Protein AF-A0A165RLT8-F1 (afdb_monomer_lite)

Radius of gyration: 32.16 Å; chains: 1; bounding box: 48×65×99 Å

pLDDT: mean 81.16, std 23.6, range [31.19, 98.56]

Foldseek 3Di:
DDDDDDDDDDDDDDDDDDDDDDDDDDDDPPPPPPPPPPPPPPPPFQAAALPFPVSRVVSLVVQLVVDDPVLNLLLLLLLLLLLLVQFDADPVRHTPVVSSRNSSSVCRHGDGSVSSQVSSLVSQVVVLVVQLVVLVVQVVVQDDCPPPVCVVSNVVSVVSNVVSVQRDNHSVSDDDDPVSDD

Sequence (182 aa):
MKKLSLTIFAVALLTVSCKDKQVETPVVVEDTKVEAPAEQTETKELRLSAENMDAYAESEDKMMVSLGDDDQWRLQKAIQIIGNNNIIYDAEDGIDNYKTDAAFLKQVGGKTFKEVCEVAVGYLKADQQRELDRIKDLLGTIKDPKAASEVDKYNEAQNDLKEANKMPITLDAYVYNEECFL

Structure (mmCIF, N/CA/C/O backbone):
data_AF-A0A165RLT8-F1
#
_entry.id   AF-A0A165RLT8-F1
#
loop_
_atom_site.group_PDB
_atom_site.id
_atom_site.type_symbol
_atom_site.label_atom_id
_atom_site.label_alt_id
_atom_site.label_comp_id
_atom_site.label_asym_id
_atom_site.label_entity_id
_atom_site.label_seq_id
_atom_site.pdbx_PDB_ins_code
_atom_site.Cartn_x
_atom_site.Cartn_y
_atom_site.Cartn_z
_atom_site.occupancy
_atom_site.B_iso_or_equiv
_atom_site.auth_seq_id
_atom_site.auth_comp_id
_atom_site.auth_asym_id
_atom_site.auth_atom_id
_atom_site.pdbx_PDB_model_num
ATOM 1 N N . MET A 1 1 ? 28.569 21.758 58.908 1.00 40.69 1 MET A N 1
ATOM 2 C CA . MET A 1 1 ? 27.314 21.010 58.667 1.00 40.69 1 MET A CA 1
ATOM 3 C C . MET A 1 1 ? 27.592 19.533 58.921 1.00 40.69 1 MET A C 1
ATOM 5 O O . MET A 1 1 ? 28.598 19.032 58.437 1.00 40.69 1 MET A O 1
ATOM 9 N N . LYS A 1 2 ? 26.824 18.890 59.809 1.00 32.94 2 LYS A N 1
ATOM 10 C CA . LYS A 1 2 ? 27.078 17.531 60.326 1.00 32.94 2 LYS A CA 1
ATOM 11 C C . LYS A 1 2 ? 26.322 16.482 59.486 1.00 32.94 2 LYS A C 1
ATOM 13 O O . LYS A 1 2 ? 25.128 16.665 59.316 1.00 32.94 2 LYS A O 1
ATOM 18 N N . LYS A 1 3 ? 27.065 15.450 59.035 1.00 41.50 3 LYS A N 1
ATOM 19 C CA . LYS A 1 3 ? 26.790 13.992 58.843 1.00 41.50 3 LYS A CA 1
ATOM 20 C C . LYS A 1 3 ? 25.351 13.565 58.451 1.00 41.50 3 LYS A C 1
ATOM 22 O O . LYS A 1 3 ? 24.403 14.019 59.061 1.00 41.50 3 LYS A O 1
ATOM 27 N N . LEU A 1 4 ? 25.118 12.634 57.523 1.00 43.09 4 LEU A N 1
ATOM 28 C CA . LEU A 1 4 ? 25.565 11.232 57.532 1.00 43.09 4 LEU A CA 1
ATOM 29 C C . LEU A 1 4 ? 25.452 10.595 56.127 1.00 43.09 4 LEU A C 1
ATOM 31 O O . LEU A 1 4 ? 24.432 10.741 55.461 1.00 43.09 4 LEU A O 1
ATOM 35 N N . SER A 1 5 ? 26.469 9.815 55.751 1.00 43.66 5 SER A N 1
ATOM 36 C CA . SER A 1 5 ? 26.387 8.706 54.787 1.00 43.66 5 SER A CA 1
ATOM 37 C C . SER A 1 5 ? 25.617 7.520 55.385 1.00 43.66 5 SER A C 1
ATOM 39 O O . SER A 1 5 ? 25.668 7.351 56.601 1.00 43.66 5 SER A O 1
ATOM 41 N N . LEU A 1 6 ? 25.053 6.632 54.554 1.00 43.88 6 LEU A N 1
ATOM 42 C CA . LEU A 1 6 ? 25.475 5.219 54.518 1.00 43.88 6 LEU A CA 1
ATOM 43 C C . LEU A 1 6 ? 24.822 4.442 53.360 1.00 43.88 6 LEU A C 1
ATOM 45 O O . LEU A 1 6 ? 23.608 4.284 53.286 1.00 43.88 6 LEU A O 1
ATOM 49 N N . THR A 1 7 ? 25.684 3.913 52.499 1.00 51.75 7 THR A N 1
ATOM 50 C CA . THR A 1 7 ? 25.462 2.795 51.579 1.00 51.75 7 THR A CA 1
ATOM 51 C C . THR A 1 7 ? 25.247 1.501 52.372 1.00 51.75 7 THR A C 1
ATOM 53 O O . THR A 1 7 ? 25.951 1.282 53.357 1.00 51.75 7 THR A O 1
ATOM 56 N N . ILE A 1 8 ? 24.357 0.611 51.922 1.00 49.41 8 ILE A N 1
ATOM 57 C CA . ILE A 1 8 ? 24.313 -0.784 52.389 1.00 49.41 8 ILE A CA 1
ATOM 58 C C . ILE A 1 8 ? 24.373 -1.708 51.172 1.00 49.41 8 ILE A C 1
ATOM 60 O O . ILE A 1 8 ? 23.513 -1.669 50.297 1.00 49.41 8 ILE A O 1
ATOM 64 N N . PHE A 1 9 ? 25.419 -2.529 51.150 1.00 39.78 9 PHE A N 1
ATOM 65 C CA . PHE A 1 9 ? 25.610 -3.684 50.282 1.00 39.78 9 PHE A CA 1
ATOM 66 C C . PHE A 1 9 ? 25.756 -4.924 51.178 1.00 39.78 9 PHE A C 1
ATOM 68 O O . PHE A 1 9 ? 26.283 -4.818 52.284 1.00 39.78 9 PHE A O 1
ATOM 75 N N . ALA A 1 10 ? 25.385 -6.076 50.612 1.00 44.09 10 ALA A N 1
ATOM 76 C CA . ALA A 1 10 ? 25.790 -7.445 50.966 1.00 44.09 10 ALA A CA 1
ATOM 77 C C . ALA A 1 10 ? 25.019 -8.223 52.062 1.00 44.09 10 ALA A C 1
ATOM 79 O O . ALA A 1 10 ? 25.244 -8.101 53.261 1.00 44.09 10 ALA A O 1
ATOM 80 N N . VAL A 1 11 ? 24.141 -9.103 51.563 1.00 42.38 11 VAL A N 1
ATOM 81 C CA . VAL A 1 11 ? 24.110 -10.575 51.729 1.00 42.38 11 VAL A CA 1
ATOM 82 C C . VAL A 1 11 ? 25.046 -11.192 52.781 1.00 42.38 11 VAL A C 1
ATOM 84 O O . VAL A 1 11 ? 26.263 -11.127 52.636 1.00 42.38 11 VAL A O 1
ATOM 87 N N . ALA A 1 12 ? 24.467 -11.973 53.701 1.00 45.03 12 ALA A N 1
ATOM 88 C CA . ALA A 1 12 ? 25.032 -13.248 54.155 1.00 45.03 12 ALA A CA 1
ATOM 89 C C . ALA A 1 12 ? 23.949 -14.143 54.788 1.00 45.03 12 ALA A C 1
ATOM 91 O O . ALA A 1 12 ? 23.296 -13.770 55.761 1.00 45.03 12 ALA A O 1
ATOM 92 N N . LEU A 1 13 ? 23.796 -15.343 54.220 1.00 45.28 13 LEU A N 1
ATOM 93 C CA . LEU A 1 13 ? 23.268 -16.534 54.886 1.00 45.28 13 LEU A CA 1
ATOM 94 C C . LEU A 1 13 ? 24.136 -16.880 56.108 1.00 45.28 13 LEU A C 1
ATOM 96 O O . LEU A 1 13 ? 25.343 -16.662 56.050 1.00 45.28 13 LEU A O 1
ATOM 100 N N . LEU A 1 14 ? 23.540 -17.478 57.150 1.00 38.97 14 LEU A N 1
ATOM 101 C CA . LEU A 1 14 ? 23.976 -18.746 57.770 1.00 38.97 14 LEU A CA 1
ATOM 102 C C . LEU A 1 14 ? 23.098 -19.112 58.991 1.00 38.97 14 LEU A C 1
ATOM 104 O O . LEU A 1 14 ? 23.099 -18.443 60.018 1.00 38.97 14 LEU A O 1
ATOM 108 N N . THR A 1 15 ? 22.349 -20.205 58.825 1.00 48.47 15 THR A N 1
ATOM 109 C CA . THR A 1 15 ? 22.255 -21.381 59.716 1.00 48.47 15 THR A CA 1
ATOM 110 C C . THR A 1 15 ? 22.346 -21.201 61.240 1.00 48.47 15 THR A C 1
ATOM 112 O O . THR A 1 15 ? 23.416 -20.920 61.780 1.00 48.47 15 THR A O 1
ATOM 115 N N . VAL A 1 16 ? 21.288 -21.624 61.945 1.00 42.53 16 VAL A N 1
ATOM 116 C CA . VAL A 1 16 ? 21.409 -22.181 63.302 1.00 42.53 16 VAL A CA 1
ATOM 117 C C . VAL A 1 16 ? 20.850 -23.604 63.338 1.00 42.53 16 VAL A C 1
ATOM 119 O O . VAL A 1 16 ? 19.715 -23.878 62.965 1.00 42.53 16 VAL A O 1
ATOM 122 N N . SER A 1 17 ? 21.748 -24.476 63.783 1.00 36.59 17 SER A N 1
ATOM 123 C CA . SER A 1 17 ? 21.678 -25.903 64.078 1.00 36.59 17 SER A CA 1
ATOM 124 C C . SER A 1 17 ? 20.552 -26.324 65.035 1.00 36.59 17 SER A C 1
ATOM 126 O O . SER A 1 17 ? 20.369 -25.710 66.086 1.00 36.59 17 SER A O 1
ATOM 128 N N . CYS A 1 18 ? 19.908 -27.463 64.750 1.00 38.34 18 CYS A N 1
ATOM 129 C CA . CYS A 1 18 ? 19.442 -28.381 65.793 1.00 38.34 18 CYS A CA 1
ATOM 130 C C . CYS A 1 18 ? 19.525 -29.853 65.344 1.00 38.34 18 CYS A C 1
ATOM 132 O O . CYS A 1 18 ? 18.763 -30.324 64.509 1.00 38.34 18 CYS A O 1
ATOM 134 N N . LYS A 1 19 ? 20.523 -30.510 65.942 1.00 38.41 19 LYS A N 1
ATOM 135 C CA . LYS A 1 19 ? 20.849 -31.932 66.137 1.00 38.41 19 LYS A CA 1
ATOM 136 C C . LYS A 1 19 ? 19.918 -33.046 65.619 1.00 38.41 19 LYS A C 1
ATOM 138 O O . LYS A 1 19 ? 18.758 -33.160 65.997 1.00 38.41 19 LYS A O 1
ATOM 143 N N . ASP A 1 20 ? 20.602 -33.955 64.925 1.00 36.75 20 ASP A N 1
ATOM 144 C CA . ASP A 1 20 ? 20.418 -35.394 64.703 1.00 36.75 20 ASP A CA 1
ATOM 145 C C . ASP A 1 20 ? 19.376 -36.155 65.542 1.00 36.75 20 ASP A C 1
ATOM 147 O O . ASP A 1 20 ? 19.527 -36.332 66.754 1.00 36.75 20 ASP A O 1
ATOM 151 N N . LYS A 1 21 ? 18.445 -36.802 64.829 1.00 40.28 21 LYS A N 1
ATOM 152 C CA . LYS A 1 21 ? 18.068 -38.206 65.053 1.00 40.28 21 LYS A CA 1
ATOM 153 C C . LYS A 1 21 ? 17.835 -38.897 63.704 1.00 40.28 21 LYS A C 1
ATOM 155 O O . LYS A 1 21 ? 17.185 -38.357 62.818 1.00 40.28 21 LYS A O 1
ATOM 160 N N . GLN A 1 22 ? 18.439 -40.074 63.577 1.00 35.22 22 GLN A N 1
ATOM 161 C CA . GLN A 1 22 ? 18.491 -40.937 62.400 1.00 35.22 22 GLN A CA 1
ATOM 162 C C . GLN A 1 22 ? 17.120 -41.468 61.951 1.00 35.22 22 GLN A C 1
ATOM 164 O O . GLN A 1 22 ? 16.339 -41.924 62.777 1.00 35.22 22 GLN A O 1
ATOM 169 N N . VAL A 1 23 ? 16.955 -41.461 60.621 1.00 36.38 23 VAL A N 1
ATOM 170 C CA . VAL A 1 23 ? 16.438 -42.530 59.741 1.00 36.38 23 VAL A CA 1
ATOM 171 C C . VAL A 1 23 ? 15.086 -43.158 60.094 1.00 36.38 23 VAL A C 1
ATOM 173 O O . VAL A 1 23 ? 14.997 -43.995 60.977 1.00 36.38 23 VAL A O 1
ATOM 176 N N . GLU A 1 24 ? 14.086 -42.855 59.267 1.00 31.19 24 GLU A N 1
ATOM 177 C CA . GLU A 1 24 ? 13.397 -43.826 58.401 1.00 31.19 24 GLU A CA 1
ATOM 178 C C . GLU A 1 24 ? 12.616 -43.034 57.343 1.00 31.19 24 GLU A C 1
ATOM 180 O O . GLU A 1 24 ? 11.744 -42.229 57.656 1.00 31.19 24 GLU A O 1
ATOM 185 N N . THR A 1 25 ? 12.975 -43.196 56.071 1.00 43.09 25 THR A N 1
ATOM 186 C CA . THR A 1 25 ? 12.148 -42.737 54.952 1.00 43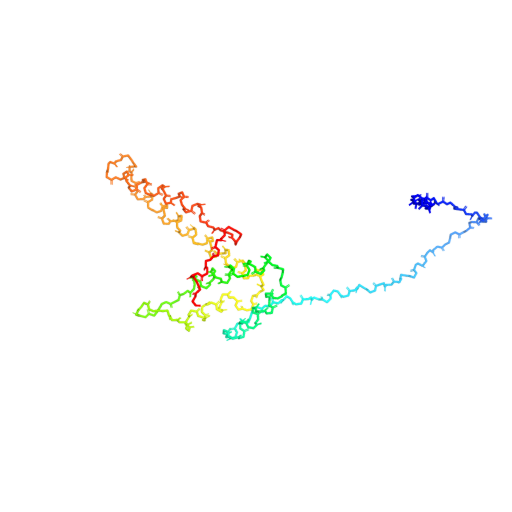.09 25 THR A CA 1
ATOM 187 C C . THR A 1 25 ? 10.996 -43.721 54.783 1.00 43.09 25 THR A C 1
ATOM 189 O O . THR A 1 25 ? 11.228 -44.920 54.635 1.00 43.09 25 THR A O 1
ATOM 192 N N . PRO A 1 26 ? 9.754 -43.221 54.746 1.00 36.47 26 PRO A N 1
ATOM 193 C CA . PRO A 1 26 ? 8.919 -43.593 53.614 1.00 36.47 26 PRO A CA 1
ATOM 194 C C . PRO A 1 26 ? 8.077 -42.423 53.083 1.00 36.47 26 PRO A C 1
ATOM 196 O O . PRO A 1 26 ? 7.378 -41.740 53.819 1.00 36.47 26 PRO A O 1
ATOM 199 N N . VAL A 1 27 ? 8.126 -42.289 51.756 1.00 33.06 27 VAL A N 1
ATOM 200 C CA . VAL A 1 27 ? 7.067 -41.789 50.865 1.00 33.06 27 VAL A CA 1
ATOM 201 C C . VAL A 1 27 ? 6.575 -40.358 51.119 1.00 33.06 27 VAL A C 1
ATOM 203 O O . VAL A 1 27 ? 5.654 -40.092 51.885 1.00 33.06 27 VAL A O 1
ATOM 206 N N . VAL A 1 28 ? 7.152 -39.445 50.338 1.00 33.19 28 VAL A N 1
ATOM 207 C CA . VAL A 1 28 ? 6.567 -38.148 49.994 1.00 33.19 28 VAL A CA 1
ATOM 208 C C . VAL A 1 28 ? 5.205 -38.392 49.336 1.00 33.19 28 VAL A C 1
ATOM 210 O O . VAL A 1 28 ? 5.138 -38.874 48.207 1.00 33.19 28 VAL A O 1
ATOM 213 N N . VAL A 1 29 ? 4.123 -38.066 50.039 1.00 40.69 29 VAL A N 1
ATOM 214 C CA . VAL A 1 29 ? 2.858 -37.699 49.401 1.00 40.69 29 VAL A CA 1
ATOM 215 C C . VAL A 1 29 ? 2.874 -36.178 49.363 1.00 40.69 29 VAL A C 1
ATOM 217 O O . VAL A 1 29 ? 2.567 -35.517 50.351 1.00 40.69 29 VAL A O 1
ATOM 220 N N . GLU A 1 30 ? 3.359 -35.621 48.254 1.00 37.78 30 GLU A N 1
ATOM 221 C CA . GLU A 1 30 ? 3.115 -34.217 47.953 1.00 37.78 30 GLU A CA 1
ATOM 222 C C . GLU A 1 30 ? 1.614 -34.074 47.711 1.00 37.78 30 GLU A C 1
ATOM 224 O O . GLU A 1 30 ? 1.093 -34.546 46.700 1.00 37.78 30 GLU A O 1
ATOM 229 N N . ASP A 1 31 ? 0.921 -33.410 48.634 1.00 34.91 31 ASP A N 1
ATOM 230 C CA . ASP A 1 31 ? -0.324 -32.730 48.306 1.00 34.91 31 ASP A CA 1
ATOM 231 C C . ASP A 1 31 ? 0.022 -31.679 47.249 1.00 34.91 31 ASP A C 1
ATOM 233 O O . ASP A 1 31 ? 0.455 -30.562 47.545 1.00 34.91 31 ASP A O 1
ATOM 237 N N . THR A 1 32 ? -0.101 -32.079 45.984 1.00 37.16 32 THR A N 1
ATOM 238 C CA . THR A 1 32 ? 0.023 -31.193 44.837 1.00 37.16 32 THR A CA 1
ATOM 239 C C . THR A 1 32 ? -1.085 -30.159 44.955 1.00 37.16 32 THR A C 1
ATOM 241 O O . THR A 1 32 ? -2.241 -30.397 44.604 1.00 37.16 32 THR A O 1
ATOM 244 N N . LYS A 1 33 ? -0.734 -28.988 45.485 1.00 43.41 33 LYS A N 1
ATOM 245 C CA . LYS A 1 33 ? -1.545 -27.786 45.370 1.00 43.41 33 LYS A CA 1
ATOM 246 C C . LYS A 1 33 ? -1.606 -27.469 43.879 1.00 43.41 33 LYS A C 1
ATOM 248 O O . LYS A 1 33 ? -0.673 -26.899 43.324 1.00 43.41 33 LYS A O 1
ATOM 253 N N . VAL A 1 34 ? -2.670 -27.926 43.225 1.00 39.59 34 VAL A N 1
ATOM 254 C CA . VAL A 1 34 ? -2.977 -27.575 41.841 1.00 39.59 34 VAL A CA 1
ATOM 255 C C . VAL A 1 34 ? -3.257 -26.075 41.840 1.00 39.59 34 VAL A C 1
ATOM 257 O O . VAL A 1 34 ? -4.365 -25.633 42.138 1.00 39.59 34 VAL A O 1
ATOM 260 N N . GLU A 1 35 ? -2.221 -25.276 41.585 1.00 46.00 35 GLU A N 1
ATOM 261 C CA . GLU A 1 35 ? -2.400 -23.931 41.059 1.00 46.00 35 GLU A CA 1
ATOM 262 C C . GLU A 1 35 ? -3.150 -24.100 39.743 1.00 46.00 35 GLU A C 1
ATOM 264 O O . GLU A 1 35 ? -2.624 -24.639 38.768 1.00 46.00 35 GLU A O 1
ATOM 269 N N . ALA A 1 36 ? -4.428 -23.719 39.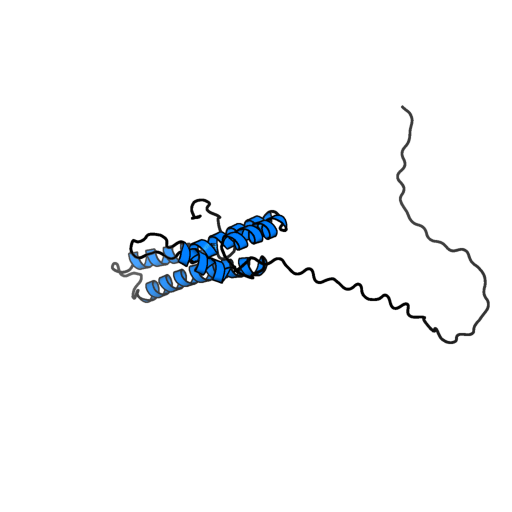751 1.00 46.47 36 ALA A N 1
ATOM 270 C CA . ALA A 1 36 ? -5.182 -23.580 38.523 1.00 46.47 36 ALA A CA 1
ATOM 271 C C . ALA A 1 36 ? -4.376 -22.640 37.611 1.00 46.47 36 ALA A C 1
ATOM 273 O O . ALA A 1 36 ? -4.007 -21.550 38.067 1.00 46.47 36 ALA A O 1
ATOM 274 N N . PRO A 1 37 ? -4.054 -23.043 36.370 1.00 46.38 37 PRO A N 1
ATOM 275 C CA . PRO A 1 37 ? -3.414 -22.138 35.435 1.00 46.38 37 PRO A CA 1
ATOM 276 C C . PRO A 1 37 ? -4.321 -20.917 35.314 1.00 46.38 37 PRO A C 1
ATOM 278 O O . PRO A 1 37 ? -5.521 -21.061 35.081 1.00 46.38 37 PRO A O 1
ATOM 281 N N . ALA A 1 38 ? -3.761 -19.730 35.546 1.00 42.81 38 ALA A N 1
ATOM 282 C CA . ALA A 1 38 ? -4.464 -18.492 35.271 1.00 42.81 38 ALA A CA 1
ATOM 283 C C . ALA A 1 38 ? -4.944 -18.568 33.818 1.00 42.81 38 ALA A C 1
ATOM 285 O O . ALA A 1 38 ? -4.120 -18.634 32.904 1.00 42.81 38 ALA A O 1
ATOM 286 N N . GLU A 1 39 ? -6.262 -18.628 33.616 1.00 42.19 39 GLU A N 1
ATOM 287 C CA . GLU A 1 39 ? -6.854 -18.436 32.301 1.00 42.19 39 GLU A CA 1
ATOM 288 C C . GLU A 1 39 ? -6.347 -17.086 31.797 1.00 42.19 39 GLU A C 1
ATOM 290 O O . GLU A 1 39 ? -6.732 -16.028 32.297 1.00 42.19 39 GLU A O 1
ATOM 295 N N . GLN A 1 40 ? -5.425 -17.122 30.833 1.00 39.09 40 GLN A N 1
ATOM 296 C CA . GLN A 1 40 ? -5.171 -15.976 29.982 1.00 39.09 40 GLN A CA 1
ATOM 297 C C . GLN A 1 40 ? -6.479 -15.733 29.240 1.00 39.09 40 GLN A C 1
ATOM 299 O O . GLN A 1 40 ? -6.779 -16.407 28.260 1.00 39.09 40 GLN A O 1
ATOM 304 N N . THR A 1 41 ? -7.289 -14.807 29.743 1.00 43.88 41 THR A N 1
ATOM 305 C CA . THR A 1 41 ? -8.373 -14.214 28.969 1.00 43.88 41 THR A CA 1
ATOM 306 C C . THR A 1 41 ? -7.771 -13.746 27.652 1.00 43.88 41 THR A C 1
ATOM 308 O O . THR A 1 41 ? -6.961 -12.819 27.653 1.00 43.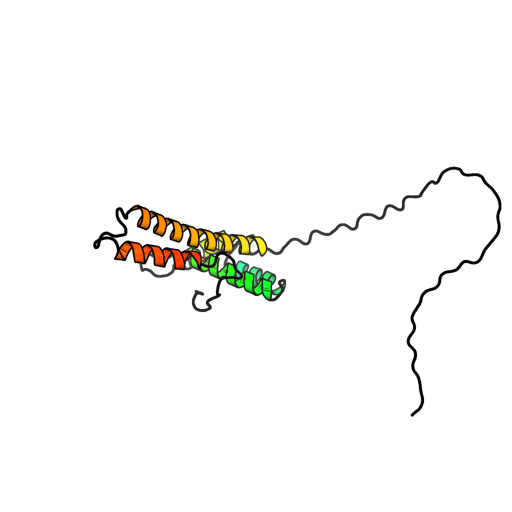88 41 THR A O 1
ATOM 311 N N . GLU A 1 42 ? -8.114 -14.418 26.551 1.00 44.03 42 GLU A N 1
ATOM 312 C CA . GLU A 1 42 ? -7.763 -13.979 25.206 1.00 44.03 42 GLU A CA 1
ATOM 313 C C . GLU A 1 42 ? -8.290 -12.555 25.031 1.00 44.03 42 GLU A C 1
ATOM 315 O O . GLU A 1 42 ? -9.497 -12.318 24.923 1.00 44.03 42 GLU A O 1
ATOM 320 N N . THR A 1 43 ? -7.392 -11.574 25.044 1.00 56.34 43 THR A N 1
ATOM 321 C CA . THR A 1 43 ? -7.747 -10.210 24.677 1.00 56.34 43 THR A CA 1
ATOM 322 C C . THR A 1 43 ? -8.074 -10.243 23.190 1.00 56.34 43 THR A C 1
ATOM 324 O O . THR A 1 43 ? -7.181 -10.360 22.354 1.00 56.34 43 THR A O 1
ATOM 327 N N . LYS A 1 44 ? -9.363 -10.215 22.845 1.00 75.00 44 LYS A N 1
ATOM 328 C CA . LYS A 1 44 ? -9.812 -10.183 21.451 1.00 75.00 44 LYS A CA 1
ATOM 329 C C . LYS A 1 44 ? -9.225 -8.935 20.785 1.00 75.00 44 LYS A C 1
ATOM 331 O O . LYS A 1 44 ? -9.596 -7.823 21.156 1.00 75.00 44 LYS A O 1
ATOM 336 N N . GLU A 1 45 ? -8.300 -9.122 19.844 1.00 86.00 45 GLU A N 1
ATOM 337 C CA . GLU A 1 45 ? -7.683 -8.018 19.101 1.00 86.00 45 GLU A CA 1
ATOM 338 C C . GLU A 1 45 ? -8.758 -7.128 18.458 1.00 86.00 45 GLU A C 1
ATOM 340 O O . GLU A 1 45 ? -9.760 -7.625 17.926 1.00 86.00 45 GLU A O 1
ATOM 345 N N . LEU A 1 46 ? -8.549 -5.808 18.513 1.00 93.94 46 LEU A N 1
ATOM 346 C CA . LEU A 1 46 ? -9.432 -4.839 17.867 1.00 93.94 46 LEU A CA 1
ATOM 347 C C . LEU A 1 46 ? -9.438 -5.056 16.351 1.00 93.94 46 LEU A C 1
ATOM 349 O O . LEU A 1 46 ? -8.415 -5.383 15.744 1.00 93.94 46 LEU A O 1
ATOM 353 N N . ARG A 1 47 ? -10.607 -4.860 15.740 1.00 97.56 47 ARG A N 1
ATOM 354 C CA . ARG A 1 47 ? -10.834 -5.014 14.301 1.00 97.56 47 ARG A CA 1
ATOM 355 C C . ARG A 1 47 ? -11.568 -3.797 13.759 1.00 97.56 47 ARG A C 1
ATOM 357 O O . ARG A 1 47 ? -12.441 -3.265 14.443 1.00 97.56 47 ARG A O 1
ATOM 364 N N . LEU A 1 48 ? -11.230 -3.403 12.536 1.00 97.62 48 LEU A N 1
ATOM 365 C CA . LEU A 1 48 ? -11.928 -2.338 11.820 1.00 97.62 48 LEU A CA 1
ATOM 366 C C . LEU A 1 48 ? -13.322 -2.816 11.398 1.00 97.62 48 LEU A C 1
ATOM 368 O O . LEU A 1 48 ? -13.512 -3.985 11.053 1.00 97.62 48 LEU A O 1
ATOM 372 N N . SER A 1 49 ? -14.310 -1.931 11.434 1.00 96.88 49 SER A N 1
ATOM 373 C CA . SER A 1 49 ? -15.669 -2.232 10.991 1.00 96.88 49 SER A CA 1
ATOM 374 C C . SER A 1 49 ? -15.728 -2.361 9.470 1.00 96.88 49 SER A C 1
ATOM 376 O O . SER A 1 49 ? -15.004 -1.688 8.741 1.00 96.88 49 SER A O 1
ATOM 378 N N . ALA A 1 50 ? -16.607 -3.242 8.996 1.00 95.50 50 ALA A N 1
ATOM 379 C CA . ALA A 1 50 ? -16.894 -3.443 7.577 1.00 95.50 50 ALA A CA 1
ATOM 380 C C . ALA A 1 50 ? -18.285 -2.921 7.175 1.00 95.50 50 ALA A C 1
ATOM 382 O O . ALA A 1 50 ? -18.697 -3.105 6.034 1.00 95.50 50 ALA A O 1
ATOM 383 N N . GLU A 1 51 ? -19.046 -2.361 8.120 1.00 94.62 51 GLU A N 1
ATOM 384 C CA . GLU A 1 51 ? -20.473 -2.079 7.924 1.00 94.62 51 GLU A CA 1
ATOM 385 C C . GLU A 1 51 ? -20.712 -0.887 6.994 1.00 94.62 51 GLU A C 1
ATOM 387 O O . GLU A 1 51 ? -21.506 -0.974 6.058 1.00 94.62 51 GLU A O 1
ATOM 392 N N . ASN A 1 52 ? -20.044 0.230 7.272 1.00 96.31 52 ASN A N 1
ATOM 393 C CA . ASN A 1 52 ? -20.083 1.479 6.516 1.00 96.31 52 ASN A CA 1
ATOM 394 C C . ASN A 1 52 ? -18.921 2.380 6.973 1.00 96.31 52 ASN A C 1
ATOM 396 O O . ASN A 1 52 ? -18.222 2.044 7.933 1.00 96.31 52 ASN A O 1
ATOM 400 N N . MET A 1 53 ? -18.723 3.513 6.294 1.00 95.94 53 MET A N 1
ATOM 401 C CA . MET A 1 53 ? -17.613 4.428 6.584 1.00 95.94 53 MET A CA 1
ATOM 402 C C . MET A 1 53 ? -17.698 5.079 7.970 1.00 95.94 53 MET A C 1
ATOM 404 O O . MET A 1 53 ? -16.662 5.246 8.605 1.00 95.94 53 MET A O 1
ATOM 408 N N . ASP A 1 54 ? -18.898 5.360 8.487 1.00 96.94 54 ASP A N 1
ATOM 409 C CA . ASP A 1 54 ? -19.064 5.943 9.827 1.00 96.94 54 ASP A CA 1
ATOM 410 C C . ASP A 1 54 ? -18.628 4.951 10.918 1.00 96.94 54 ASP A C 1
ATOM 412 O O . ASP A 1 54 ? -17.814 5.260 11.788 1.00 96.94 54 ASP A O 1
ATOM 416 N N . ALA A 1 55 ? -19.112 3.709 10.834 1.00 97.38 55 ALA A N 1
ATOM 417 C CA . ALA A 1 55 ? -18.734 2.640 11.752 1.00 97.38 55 ALA A CA 1
ATOM 418 C C . ALA A 1 55 ? -17.249 2.271 11.613 1.00 97.38 55 ALA A C 1
ATOM 420 O O . ALA A 1 55 ? -16.605 1.888 12.594 1.00 97.38 55 ALA A O 1
ATOM 421 N N . TYR A 1 56 ? -16.707 2.365 10.396 1.00 97.75 56 TYR A N 1
ATOM 422 C CA . TYR A 1 56 ? -15.281 2.221 10.140 1.00 97.75 56 TYR A CA 1
ATOM 423 C C . TYR A 1 56 ? -14.489 3.310 10.870 1.00 97.75 56 TYR A C 1
ATOM 425 O O . TYR A 1 56 ? -13.620 2.951 11.661 1.00 97.75 56 TYR A O 1
ATOM 433 N N . ALA A 1 57 ? -14.840 4.587 10.709 1.00 96.69 57 ALA A N 1
ATOM 434 C CA . ALA A 1 57 ? -14.142 5.705 11.342 1.00 96.69 57 ALA A CA 1
ATOM 435 C C . ALA A 1 57 ? -14.133 5.575 12.873 1.00 96.69 57 ALA A C 1
ATOM 437 O O . ALA A 1 57 ? -13.084 5.661 13.505 1.00 96.69 57 ALA A O 1
ATOM 438 N N . GLU A 1 58 ? -15.269 5.225 13.485 1.00 97.94 58 GLU A N 1
ATOM 439 C CA . GLU A 1 58 ? -15.318 4.976 14.931 1.00 97.94 58 GLU A CA 1
ATOM 440 C C . GLU A 1 58 ? -14.433 3.801 15.378 1.00 97.94 58 GLU A C 1
ATOM 442 O O . GLU A 1 58 ? -13.906 3.786 16.495 1.00 97.94 58 GLU A O 1
ATOM 447 N N . SER A 1 59 ? -14.331 2.754 14.555 1.00 97.56 59 SER A N 1
ATOM 448 C CA . SER A 1 59 ? -13.489 1.593 14.853 1.00 97.56 59 SER A CA 1
ATOM 449 C C . SER A 1 59 ? -12.002 1.872 14.629 1.00 97.56 59 SER A C 1
ATOM 451 O O . SER A 1 59 ? -11.176 1.349 15.379 1.00 97.56 59 SER A O 1
ATOM 453 N N . GLU A 1 60 ? -11.673 2.717 13.649 1.00 97.38 60 GLU A N 1
ATOM 454 C CA . GLU A 1 60 ? -10.330 3.223 13.392 1.00 97.38 60 GLU A CA 1
ATOM 455 C C . GLU A 1 60 ? -9.863 4.066 14.574 1.00 97.38 60 GLU A C 1
ATOM 457 O O . GLU A 1 60 ? -8.820 3.758 15.140 1.00 97.38 60 GLU A O 1
ATOM 462 N N . ASP A 1 61 ? -10.665 5.029 15.033 1.00 97.06 61 ASP A N 1
ATOM 463 C CA . ASP A 1 61 ? -10.343 5.866 16.193 1.00 97.06 61 ASP A CA 1
ATOM 464 C C . ASP A 1 61 ? -10.040 5.020 17.437 1.00 97.06 61 ASP A C 1
ATOM 466 O O . ASP A 1 61 ? -9.044 5.229 18.136 1.00 97.06 61 ASP A O 1
ATOM 470 N N . LYS A 1 62 ? -10.871 4.002 17.701 1.00 97.12 62 LYS A N 1
ATOM 471 C CA . LYS A 1 62 ? -10.653 3.060 18.812 1.00 97.12 62 LYS A CA 1
ATOM 472 C C . LYS A 1 62 ? -9.348 2.283 18.651 1.00 97.12 62 LYS A C 1
ATOM 474 O O . LYS A 1 62 ? -8.654 2.057 19.642 1.00 97.12 62 LYS A O 1
ATOM 479 N N . MET A 1 63 ? -9.023 1.859 17.430 1.00 96.62 63 MET A N 1
ATOM 480 C CA . MET A 1 63 ? -7.771 1.168 17.136 1.00 96.62 63 MET A CA 1
ATOM 481 C C . MET A 1 63 ? -6.576 2.107 17.318 1.00 96.62 63 MET A C 1
ATOM 483 O O . MET A 1 63 ? -5.657 1.755 18.050 1.00 96.62 63 MET A O 1
ATOM 487 N N . MET A 1 64 ? -6.616 3.311 16.752 1.00 96.00 64 MET A N 1
ATOM 488 C CA . MET A 1 64 ? -5.568 4.328 16.860 1.00 96.00 64 MET A CA 1
ATOM 489 C C . MET A 1 64 ? -5.226 4.638 18.318 1.00 96.00 64 MET A C 1
ATOM 491 O O . MET A 1 64 ? -4.067 4.540 18.708 1.00 96.00 64 MET A O 1
ATOM 495 N N . VAL A 1 65 ? -6.228 4.898 19.163 1.00 95.94 65 VAL A N 1
ATOM 496 C CA . VAL A 1 65 ? -6.020 5.195 20.595 1.00 95.94 65 VAL A CA 1
ATOM 497 C C . VAL A 1 65 ? -5.401 4.018 21.361 1.00 95.94 65 VAL A C 1
ATOM 499 O O . VAL A 1 65 ? -4.750 4.219 22.386 1.00 95.94 65 VAL A O 1
ATOM 502 N N . SER A 1 66 ? -5.592 2.784 20.887 1.00 95.00 66 SER A N 1
ATOM 503 C CA . SER A 1 66 ? -5.009 1.591 21.514 1.00 95.00 66 SER A CA 1
ATOM 504 C C . SER A 1 66 ? -3.544 1.338 21.138 1.00 95.00 66 SER A C 1
ATOM 506 O O . SER A 1 66 ? -2.869 0.564 21.819 1.00 95.00 66 SER A O 1
ATOM 508 N N . LEU A 1 67 ? -3.059 1.962 20.060 1.00 94.88 67 LEU A N 1
ATOM 509 C CA . LEU A 1 67 ? -1.718 1.765 19.517 1.00 94.88 67 LEU A CA 1
ATOM 510 C C . LEU A 1 67 ? -0.736 2.801 20.080 1.00 94.88 67 LEU A C 1
ATOM 512 O O . LEU A 1 67 ? -1.113 3.921 20.424 1.00 94.88 67 LEU A O 1
ATOM 516 N N . GLY A 1 68 ? 0.548 2.440 20.139 1.00 95.19 68 GLY A N 1
ATOM 517 C CA . GLY A 1 68 ? 1.619 3.417 20.357 1.00 95.19 68 GLY A CA 1
ATOM 518 C C . GLY A 1 68 ? 1.873 4.261 19.104 1.00 95.1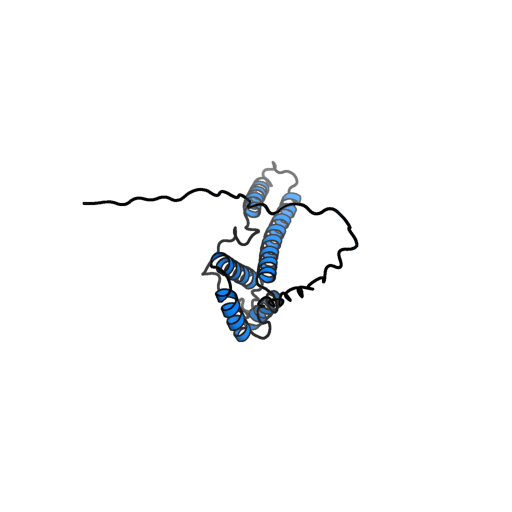9 68 GLY A C 1
ATOM 519 O O . GLY A 1 68 ? 1.512 3.847 18.004 1.00 95.19 68 GLY A O 1
ATOM 520 N N . ASP A 1 69 ? 2.527 5.412 19.265 1.00 94.88 69 ASP A N 1
ATOM 521 C CA . ASP A 1 69 ? 2.726 6.417 18.205 1.00 94.88 69 ASP A CA 1
ATOM 522 C C . ASP A 1 69 ? 3.282 5.835 16.888 1.00 94.88 69 ASP A C 1
ATOM 524 O O . ASP A 1 69 ? 2.769 6.127 15.807 1.00 94.88 69 ASP A O 1
ATOM 528 N N . ASP A 1 70 ? 4.287 4.955 16.963 1.00 94.62 70 ASP A N 1
ATOM 529 C CA . ASP A 1 70 ? 4.885 4.324 15.775 1.00 94.62 70 ASP A CA 1
ATOM 530 C C . ASP A 1 70 ? 3.879 3.447 15.006 1.00 94.62 70 ASP A C 1
ATOM 532 O O . ASP A 1 70 ? 3.862 3.428 13.772 1.00 94.62 70 ASP A O 1
ATOM 536 N N . ASP A 1 71 ? 3.022 2.721 15.725 1.00 95.81 71 ASP A N 1
ATOM 537 C CA . ASP A 1 71 ? 2.025 1.836 15.124 1.00 95.81 71 ASP A CA 1
ATOM 538 C C . ASP A 1 71 ? 0.785 2.609 14.657 1.00 95.81 71 ASP A C 1
ATOM 540 O O . ASP A 1 71 ? 0.202 2.251 13.634 1.00 95.81 71 ASP A O 1
ATOM 544 N N . GLN A 1 72 ? 0.439 3.721 15.314 1.00 95.38 72 GLN A N 1
ATOM 545 C CA . GLN A 1 72 ? -0.535 4.685 14.791 1.00 95.38 72 GLN A CA 1
ATOM 546 C C . GLN A 1 72 ? -0.088 5.218 13.424 1.00 95.38 72 GLN A C 1
ATOM 548 O O . GLN A 1 72 ? -0.853 5.195 12.460 1.00 95.38 72 GLN A O 1
ATOM 553 N N . TRP A 1 73 ? 1.182 5.614 13.304 1.00 95.25 73 TRP A N 1
ATOM 554 C CA . TRP A 1 73 ? 1.741 6.094 12.041 1.00 95.25 73 TRP A CA 1
ATOM 555 C C . TRP A 1 73 ? 1.735 5.017 10.952 1.00 95.25 73 TRP A C 1
ATOM 557 O O . TRP A 1 73 ? 1.406 5.278 9.792 1.00 95.25 73 TRP A O 1
ATOM 567 N N . ARG A 1 74 ? 2.057 3.769 11.309 1.00 96.62 74 ARG A N 1
ATOM 568 C CA . ARG A 1 74 ? 1.966 2.633 10.380 1.00 96.62 74 ARG A CA 1
ATOM 569 C C . ARG A 1 74 ? 0.535 2.351 9.940 1.00 96.62 74 ARG A C 1
ATOM 571 O O . ARG A 1 74 ? 0.342 2.042 8.763 1.00 96.62 74 ARG A O 1
ATOM 578 N N . LEU A 1 75 ? -0.446 2.467 10.835 1.00 96.38 75 LEU A N 1
ATOM 579 C CA . LEU A 1 75 ? -1.858 2.299 10.495 1.00 96.38 75 LEU A CA 1
ATOM 580 C C . LEU A 1 75 ? -2.313 3.383 9.509 1.00 96.38 75 LEU A C 1
ATOM 582 O O . LEU A 1 75 ? -2.859 3.043 8.463 1.00 96.38 75 LEU A O 1
ATOM 586 N N . GLN A 1 76 ? -1.984 4.651 9.764 1.00 95.31 76 GLN A N 1
ATOM 587 C CA . GLN A 1 76 ? -2.297 5.767 8.860 1.00 95.31 76 GLN A CA 1
ATOM 588 C C . GLN A 1 76 ? -1.695 5.573 7.462 1.00 95.31 76 GLN A C 1
ATOM 590 O O . GLN A 1 76 ? -2.392 5.703 6.454 1.00 95.31 76 GLN A O 1
ATOM 595 N N . LYS A 1 77 ? -0.418 5.173 7.374 1.00 96.25 77 LYS A N 1
ATOM 596 C CA . LYS A 1 77 ? 0.205 4.825 6.086 1.00 96.25 77 LYS A CA 1
ATOM 597 C C . LYS A 1 77 ? -0.499 3.663 5.398 1.00 96.25 77 LYS A C 1
ATOM 599 O O . LYS A 1 77 ? -0.693 3.701 4.187 1.00 96.25 77 LYS A O 1
ATOM 604 N N . ALA A 1 78 ? -0.849 2.618 6.147 1.00 97.62 78 ALA A N 1
ATOM 605 C CA . ALA A 1 78 ? -1.508 1.450 5.584 1.00 97.62 78 ALA A CA 1
ATOM 606 C C . ALA A 1 78 ? -2.880 1.813 4.999 1.00 97.62 78 ALA A C 1
ATOM 608 O O . ALA A 1 78 ? -3.166 1.445 3.860 1.00 97.62 78 ALA A O 1
ATOM 609 N N . ILE A 1 79 ? -3.678 2.589 5.733 1.00 96.00 79 ILE A N 1
ATOM 610 C CA . ILE A 1 79 ? -4.976 3.103 5.284 1.00 96.00 79 ILE A CA 1
ATOM 611 C C . ILE A 1 79 ? -4.813 3.939 4.016 1.00 96.00 79 ILE A C 1
ATOM 613 O O . ILE A 1 79 ? -5.497 3.670 3.033 1.00 96.00 79 ILE A O 1
ATOM 617 N N . GLN A 1 80 ? -3.853 4.866 3.986 1.00 94.25 80 GLN A N 1
ATOM 618 C CA . GLN A 1 80 ? -3.582 5.681 2.802 1.00 94.25 80 GLN A CA 1
ATOM 619 C C . GLN A 1 80 ? -3.199 4.840 1.574 1.00 94.25 80 GLN A C 1
ATOM 621 O O . GLN A 1 80 ? -3.743 5.041 0.488 1.00 94.25 80 GLN A O 1
ATOM 626 N N . ILE A 1 81 ? -2.274 3.887 1.724 1.00 96.00 81 ILE A N 1
ATOM 627 C CA . ILE A 1 81 ? -1.853 3.014 0.618 1.00 96.00 81 ILE A CA 1
ATOM 628 C C . ILE A 1 81 ? -3.056 2.247 0.065 1.00 96.00 81 ILE A C 1
ATOM 630 O O . ILE A 1 81 ? -3.226 2.165 -1.153 1.00 96.00 81 ILE A O 1
ATOM 634 N N . ILE A 1 82 ? -3.883 1.686 0.950 1.00 97.00 82 ILE A N 1
ATOM 635 C CA . ILE A 1 82 ? -5.057 0.906 0.557 1.00 97.00 82 ILE A CA 1
ATOM 636 C C . ILE A 1 82 ? -6.099 1.811 -0.103 1.00 97.00 82 ILE A C 1
ATOM 638 O O . ILE A 1 82 ? -6.588 1.452 -1.170 1.00 97.00 82 ILE A O 1
ATOM 642 N N . GLY A 1 83 ? -6.396 2.980 0.465 1.00 94.25 83 GLY A N 1
ATOM 643 C CA . GLY A 1 83 ? -7.322 3.958 -0.113 1.00 94.25 83 GLY A CA 1
ATOM 644 C C . GLY A 1 83 ? -6.929 4.335 -1.541 1.00 94.25 83 GLY A C 1
ATOM 645 O O . GLY A 1 83 ? -7.695 4.105 -2.474 1.00 94.25 83 GLY A O 1
ATOM 646 N N . ASN A 1 84 ? -5.684 4.775 -1.738 1.00 92.12 84 ASN A N 1
ATOM 647 C CA . ASN A 1 84 ? -5.185 5.217 -3.044 1.00 92.12 84 ASN A CA 1
ATOM 648 C C . ASN A 1 84 ? -5.182 4.114 -4.107 1.00 92.12 84 ASN A C 1
ATOM 650 O O . ASN A 1 84 ? -5.441 4.377 -5.278 1.00 92.12 84 ASN A O 1
ATOM 654 N N . ASN A 1 85 ? -4.921 2.865 -3.714 1.00 93.19 85 ASN A N 1
ATOM 655 C CA . ASN A 1 85 ? -4.931 1.728 -4.639 1.00 93.19 85 ASN A CA 1
ATOM 656 C C . ASN A 1 85 ? -6.341 1.199 -4.958 1.00 93.19 85 ASN A C 1
ATOM 658 O O . ASN A 1 85 ? -6.466 0.270 -5.757 1.00 93.19 85 ASN A O 1
ATOM 662 N N . ASN A 1 86 ? -7.392 1.742 -4.336 1.00 94.69 86 ASN A N 1
ATOM 663 C CA . ASN A 1 86 ? -8.778 1.319 -4.550 1.00 94.69 86 ASN A CA 1
ATOM 664 C C . ASN A 1 86 ? -9.699 2.470 -4.991 1.00 94.69 86 ASN A C 1
ATOM 666 O O . ASN A 1 86 ? -10.918 2.305 -4.958 1.00 94.69 86 ASN A O 1
ATOM 670 N N . ILE A 1 87 ? -9.141 3.601 -5.442 1.00 93.62 87 ILE A N 1
ATOM 671 C CA . ILE A 1 87 ? -9.917 4.690 -6.051 1.00 93.62 87 ILE A CA 1
ATOM 672 C C . ILE A 1 87 ? -10.601 4.176 -7.319 1.00 93.62 87 ILE A C 1
ATOM 674 O O . ILE A 1 87 ? -9.967 3.592 -8.202 1.00 93.62 87 ILE A O 1
ATOM 678 N N . ILE A 1 88 ? -11.908 4.407 -7.410 1.00 94.00 88 ILE A N 1
ATOM 679 C CA . ILE A 1 88 ? -12.717 4.083 -8.580 1.00 94.00 88 ILE A CA 1
ATOM 680 C C . ILE A 1 88 ? -13.236 5.386 -9.173 1.00 94.00 88 ILE A C 1
ATOM 682 O O . ILE A 1 88 ? -13.943 6.140 -8.508 1.00 94.00 88 ILE A O 1
ATOM 686 N N . TYR A 1 89 ? -12.903 5.622 -10.439 1.00 92.75 89 TYR A N 1
ATOM 687 C CA . TYR A 1 89 ? -13.390 6.773 -11.189 1.00 92.75 89 TYR A CA 1
ATOM 688 C C . TYR A 1 89 ? -14.751 6.478 -11.837 1.00 92.75 89 TYR A C 1
ATOM 690 O O . TYR A 1 89 ? -15.056 5.335 -12.199 1.00 92.75 89 TYR A O 1
ATOM 698 N N . ASP A 1 90 ? -15.583 7.507 -11.955 1.00 92.62 90 ASP A N 1
ATOM 699 C CA . ASP A 1 90 ? -16.828 7.486 -12.709 1.00 92.62 90 ASP A CA 1
ATOM 700 C C . ASP A 1 90 ? -16.579 7.681 -14.219 1.00 92.62 90 ASP A C 1
ATOM 702 O O . ASP A 1 90 ? -15.452 7.625 -14.707 1.00 92.62 90 ASP A O 1
ATOM 706 N N . ALA A 1 91 ? -17.654 7.833 -14.995 1.00 93.75 91 ALA A N 1
ATOM 707 C CA . ALA A 1 91 ? -17.562 7.979 -16.447 1.00 93.75 91 ALA A CA 1
ATOM 708 C C . ALA A 1 91 ? -17.060 9.362 -16.909 1.00 93.75 91 ALA A C 1
ATOM 710 O O . ALA A 1 91 ? -16.767 9.525 -18.092 1.00 93.75 91 ALA A O 1
ATOM 711 N N . GLU A 1 92 ? -17.003 10.343 -16.010 1.00 93.50 92 GLU A N 1
ATOM 712 C CA . GLU A 1 92 ? -16.581 11.724 -16.263 1.00 93.50 92 GLU A CA 1
ATOM 713 C C . GLU A 1 92 ? -15.187 12.008 -15.670 1.00 93.50 92 GLU A C 1
ATOM 715 O O . GLU A 1 92 ? -14.819 13.167 -15.486 1.00 93.50 92 GLU A O 1
ATOM 720 N N . ASP A 1 93 ? -14.415 10.955 -15.372 1.00 87.62 93 ASP A N 1
ATOM 721 C CA . ASP A 1 93 ? -13.117 11.009 -14.684 1.00 87.62 93 ASP A CA 1
ATOM 722 C C . ASP A 1 93 ? -13.187 11.643 -13.273 1.00 87.62 93 ASP A C 1
ATOM 724 O O . ASP A 1 93 ? -12.163 12.002 -12.684 1.00 87.62 93 ASP A O 1
ATOM 728 N N . GLY A 1 94 ? -14.390 11.757 -12.698 1.00 90.81 94 GLY A N 1
ATOM 729 C CA . GLY A 1 94 ? -14.620 12.085 -11.293 1.00 90.81 94 GLY A CA 1
ATOM 730 C C . GLY A 1 94 ? -14.423 10.862 -10.399 1.00 90.81 94 GLY A C 1
ATOM 731 O O . GLY A 1 94 ? -14.359 9.735 -10.881 1.00 90.81 94 GLY A O 1
ATOM 732 N N . ILE A 1 95 ? -14.306 11.048 -9.084 1.00 91.25 95 ILE A N 1
ATOM 733 C CA . ILE A 1 95 ? -14.163 9.919 -8.152 1.00 91.25 95 ILE A CA 1
ATOM 734 C C . ILE A 1 95 ? -15.546 9.459 -7.695 1.00 91.25 95 ILE A C 1
ATOM 736 O O . ILE A 1 95 ? -16.317 10.217 -7.105 1.00 91.25 95 ILE A O 1
ATOM 740 N N . ASP A 1 96 ? -15.849 8.185 -7.939 1.00 95.31 96 ASP A N 1
ATOM 741 C CA . ASP A 1 96 ? -17.048 7.526 -7.434 1.00 95.31 96 ASP A CA 1
ATOM 742 C C . ASP A 1 96 ? -16.804 7.137 -5.971 1.00 95.31 96 ASP A C 1
ATOM 744 O O . ASP A 1 96 ? -16.331 6.037 -5.667 1.00 95.31 96 ASP A O 1
ATOM 748 N N . ASN A 1 97 ? -17.091 8.069 -5.057 1.00 92.44 97 ASN A N 1
ATOM 749 C CA . ASN A 1 97 ? -16.857 7.885 -3.621 1.00 92.44 97 ASN A CA 1
ATOM 750 C C . ASN A 1 97 ? -17.575 6.645 -3.078 1.00 92.44 97 ASN A C 1
ATOM 752 O O . ASN A 1 97 ? -16.990 5.886 -2.319 1.00 92.44 97 ASN A O 1
ATOM 756 N N . TYR A 1 98 ? -18.800 6.361 -3.531 1.00 94.38 98 TYR A N 1
ATOM 757 C CA . TYR A 1 98 ? -19.544 5.193 -3.058 1.00 94.38 98 TYR A CA 1
ATOM 758 C C . TYR A 1 98 ? -18.842 3.878 -3.420 1.00 94.38 98 TYR A C 1
ATOM 760 O O . TYR A 1 98 ? -18.710 2.981 -2.584 1.00 94.38 98 TYR A O 1
ATOM 768 N N . LYS A 1 99 ? -18.381 3.743 -4.670 1.00 96.06 99 LYS A N 1
ATOM 769 C CA . LYS A 1 99 ? -17.637 2.547 -5.082 1.00 96.06 99 LYS A CA 1
ATOM 770 C C . LYS A 1 99 ? -16.256 2.486 -4.443 1.00 96.06 99 LYS A C 1
ATOM 772 O O . LYS A 1 99 ? -15.828 1.392 -4.079 1.00 96.06 99 LYS A O 1
ATOM 777 N N . THR A 1 100 ? -15.587 3.626 -4.309 1.00 95.31 100 THR A N 1
ATOM 778 C CA . THR A 1 100 ? -14.270 3.736 -3.671 1.00 95.31 100 THR A CA 1
ATOM 779 C C . THR A 1 100 ? -14.343 3.304 -2.206 1.00 95.31 100 THR A C 1
ATOM 781 O O . THR A 1 100 ? -13.608 2.403 -1.808 1.00 95.31 100 THR A O 1
ATOM 784 N N . ASP A 1 101 ? -15.304 3.823 -1.440 1.00 95.12 101 ASP A N 1
ATOM 785 C CA . ASP A 1 101 ? -15.550 3.444 -0.045 1.00 95.12 101 ASP A CA 1
ATOM 786 C C . ASP A 1 101 ? -15.859 1.949 0.079 1.00 95.12 101 ASP A C 1
ATOM 788 O O . ASP A 1 101 ? -15.284 1.245 0.908 1.00 95.12 101 ASP A O 1
ATOM 792 N N . ALA A 1 102 ? -16.727 1.417 -0.787 1.00 96.62 102 ALA A N 1
ATOM 793 C CA . ALA A 1 102 ? -17.053 -0.006 -0.786 1.00 96.62 102 ALA A CA 1
ATOM 794 C C . ALA A 1 102 ? -15.833 -0.889 -1.113 1.00 96.62 102 ALA A C 1
ATOM 796 O O . ALA A 1 102 ? -15.657 -1.957 -0.517 1.00 96.62 102 ALA A O 1
ATOM 797 N N . ALA A 1 103 ? -14.984 -0.463 -2.052 1.00 97.25 103 ALA A N 1
ATOM 798 C CA . ALA A 1 103 ? -13.750 -1.159 -2.395 1.00 97.25 103 ALA A CA 1
ATOM 799 C C . ALA A 1 103 ? -12.745 -1.107 -1.238 1.00 97.25 103 ALA A C 1
ATOM 801 O O . ALA A 1 103 ? -12.178 -2.141 -0.886 1.00 97.25 103 ALA A O 1
ATOM 802 N N . PHE A 1 104 ? -12.587 0.054 -0.604 1.00 97.44 104 PHE A N 1
ATOM 803 C CA . PHE A 1 104 ? -11.743 0.246 0.568 1.00 97.44 104 PHE A CA 1
ATOM 804 C C . PHE A 1 104 ? -12.197 -0.624 1.749 1.00 97.44 104 PHE A C 1
ATOM 806 O O . PHE A 1 104 ? -11.418 -1.443 2.244 1.00 97.44 104 PHE A O 1
ATOM 813 N N . LEU A 1 105 ? -13.473 -0.549 2.142 1.00 97.56 105 LEU A N 1
ATOM 814 C CA . LEU A 1 105 ? -14.043 -1.348 3.234 1.00 97.56 105 LEU A CA 1
ATOM 815 C C . LEU A 1 105 ? -13.919 -2.849 2.980 1.00 97.56 105 LEU A C 1
ATOM 817 O O . LEU A 1 105 ? -13.702 -3.618 3.913 1.00 97.56 105 LEU A O 1
ATOM 821 N N . LYS A 1 106 ? -13.986 -3.293 1.722 1.00 97.94 106 LYS A N 1
ATOM 822 C CA . LYS A 1 106 ? -13.730 -4.695 1.372 1.00 97.94 106 LYS A CA 1
ATOM 823 C C . LYS A 1 106 ? -12.291 -5.126 1.682 1.00 97.94 106 LYS A C 1
ATOM 825 O O . LYS A 1 106 ? -12.070 -6.299 1.985 1.00 97.94 106 LYS A O 1
ATOM 830 N N . GLN A 1 107 ? -11.324 -4.212 1.600 1.00 98.19 107 GLN A N 1
ATOM 831 C CA . GLN A 1 107 ? -9.923 -4.500 1.910 1.00 98.19 107 GLN A CA 1
ATOM 832 C C . GLN A 1 107 ? -9.609 -4.424 3.401 1.00 98.19 107 GLN A C 1
ATOM 834 O O . GLN A 1 107 ? -8.786 -5.211 3.856 1.00 98.19 107 GLN A O 1
ATOM 839 N N . VAL A 1 108 ? -10.224 -3.516 4.163 1.00 97.50 108 VAL A N 1
ATOM 840 C CA . VAL A 1 108 ? -9.867 -3.283 5.580 1.00 97.50 108 VAL A CA 1
ATOM 841 C C . VAL A 1 108 ? -10.880 -3.840 6.579 1.00 97.50 108 VAL A C 1
ATOM 843 O O . VAL A 1 108 ? -10.535 -4.133 7.723 1.00 97.50 108 VAL A O 1
ATOM 846 N N . GLY A 1 109 ? -12.127 -4.025 6.159 1.00 96.31 109 GLY A N 1
ATOM 847 C CA . GLY A 1 109 ? -13.233 -4.419 7.015 1.00 96.31 109 GLY A CA 1
ATOM 848 C C . GLY A 1 109 ? -13.004 -5.767 7.695 1.00 96.31 109 GLY A C 1
ATOM 849 O O . GLY A 1 109 ? -12.636 -6.766 7.073 1.00 96.31 109 GLY A O 1
ATOM 850 N N . GLY A 1 110 ? -13.224 -5.795 9.006 1.00 96.56 110 GLY A N 1
ATOM 851 C CA . GLY A 1 110 ? -13.029 -6.958 9.860 1.00 96.56 110 GLY A CA 1
ATOM 852 C C . GLY A 1 110 ? -11.568 -7.291 10.151 1.00 96.56 110 GLY A C 1
ATOM 853 O O . GLY A 1 110 ? -11.333 -8.278 10.847 1.00 96.56 110 GLY A O 1
ATOM 854 N N . LYS A 1 111 ? -10.591 -6.523 9.656 1.00 98.06 111 LYS A N 1
ATOM 855 C CA . LYS A 1 111 ? -9.163 -6.804 9.852 1.00 98.06 111 LYS A CA 1
ATOM 856 C C . LYS A 1 111 ? -8.613 -6.190 11.131 1.00 98.06 111 LYS A C 1
ATOM 858 O O . LYS A 1 111 ? -9.069 -5.135 11.567 1.00 98.06 111 LYS A O 1
ATOM 863 N N . THR A 1 112 ? -7.632 -6.858 11.728 1.00 97.88 112 THR A N 1
ATOM 864 C CA . THR A 1 112 ? -6.819 -6.299 12.818 1.00 97.88 112 THR A CA 1
ATOM 865 C C . THR A 1 112 ? -5.750 -5.359 12.263 1.00 97.88 112 THR A C 1
ATOM 867 O O . THR A 1 112 ? -5.460 -5.381 11.066 1.00 97.88 112 THR A O 1
ATOM 870 N N . PHE A 1 113 ? -5.117 -4.561 13.130 1.00 97.19 113 PHE A N 1
ATOM 871 C CA . PHE A 1 113 ? -3.996 -3.682 12.764 1.00 97.19 113 PHE A CA 1
ATOM 872 C C . PHE A 1 113 ? -2.948 -4.395 11.891 1.00 97.19 113 PHE A C 1
ATOM 874 O O . PHE A 1 113 ? -2.613 -3.939 10.798 1.00 97.19 113 PHE A O 1
ATOM 881 N N . LYS A 1 114 ? -2.484 -5.567 12.341 1.00 97.19 114 LYS A N 1
ATOM 882 C CA . LYS A 1 114 ? -1.460 -6.344 11.637 1.00 97.19 114 LYS A CA 1
ATOM 883 C C . LYS A 1 114 ? -1.923 -6.766 10.241 1.00 97.19 114 LYS A C 1
ATOM 885 O O . LYS A 1 114 ? -1.175 -6.621 9.278 1.00 97.19 114 LYS A O 1
ATOM 890 N N . GLU A 1 115 ? -3.155 -7.259 10.131 1.00 98.44 115 GLU A N 1
ATOM 891 C CA . GLU A 1 115 ? -3.736 -7.700 8.860 1.00 98.44 115 GLU A CA 1
ATOM 892 C C . GLU A 1 115 ? -3.872 -6.528 7.868 1.00 98.44 115 GLU A C 1
ATOM 894 O O . GLU A 1 115 ? -3.618 -6.699 6.678 1.00 98.44 115 GLU A O 1
ATOM 899 N N . VAL A 1 116 ? -4.220 -5.324 8.338 1.00 98.31 116 VAL A N 1
ATOM 900 C CA . VAL A 1 116 ? -4.289 -4.110 7.500 1.00 98.31 116 VAL A CA 1
ATOM 901 C C . VAL A 1 116 ? -2.902 -3.718 6.989 1.00 98.31 116 VAL A C 1
ATOM 903 O O . VAL A 1 116 ? -2.727 -3.470 5.794 1.00 98.31 116 VAL A O 1
ATOM 906 N N . CYS A 1 117 ? -1.887 -3.725 7.858 1.00 98.31 117 CYS A N 1
ATOM 907 C CA . CYS A 1 117 ? -0.508 -3.457 7.453 1.00 98.31 117 CYS A CA 1
ATOM 908 C C . CYS A 1 117 ? -0.001 -4.461 6.406 1.00 98.31 117 CYS A C 1
ATOM 910 O O . CYS A 1 117 ? 0.678 -4.072 5.455 1.00 98.31 117 CYS A O 1
ATOM 912 N N . GLU A 1 118 ? -0.343 -5.743 6.549 1.00 98.56 118 GLU A N 1
ATOM 913 C CA . GLU A 1 118 ? 0.013 -6.785 5.581 1.00 98.56 118 GLU A CA 1
ATOM 914 C C . GLU A 1 118 ? -0.632 -6.547 4.210 1.00 98.56 118 GLU A C 1
ATOM 916 O O . GLU A 1 118 ? 0.048 -6.683 3.189 1.00 98.56 118 GLU A O 1
ATOM 921 N N . VAL A 1 119 ? -1.903 -6.130 4.171 1.00 98.44 119 VAL A N 1
ATOM 922 C CA . VAL A 1 119 ? -2.590 -5.761 2.921 1.00 98.44 119 VAL A CA 1
ATOM 923 C C . VAL A 1 119 ? -1.877 -4.594 2.235 1.00 98.44 119 VAL A C 1
ATOM 925 O O . VAL A 1 119 ? -1.559 -4.683 1.048 1.00 98.44 119 VAL A O 1
ATOM 928 N N . ALA A 1 120 ? -1.561 -3.529 2.973 1.00 98.38 120 ALA A N 1
ATOM 929 C CA . ALA A 1 120 ? -0.865 -2.365 2.429 1.00 98.38 120 ALA A CA 1
ATOM 930 C C . ALA A 1 120 ? 0.532 -2.714 1.881 1.00 98.38 120 ALA A C 1
ATOM 932 O O . ALA A 1 120 ? 0.885 -2.325 0.769 1.00 98.38 120 ALA A O 1
ATOM 933 N N . VAL A 1 121 ? 1.314 -3.516 2.610 1.00 98.38 121 VAL A N 1
ATOM 934 C CA . VAL A 1 121 ? 2.608 -4.028 2.122 1.00 98.38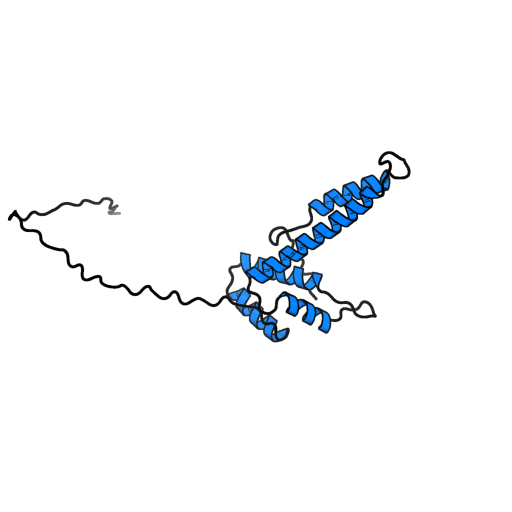 121 VAL A CA 1
ATOM 935 C C . VAL A 1 121 ? 2.433 -4.890 0.869 1.00 98.38 121 VAL A C 1
ATOM 937 O O . VAL A 1 121 ? 3.266 -4.840 -0.037 1.00 98.38 121 VAL A O 1
ATOM 940 N N . GLY A 1 122 ? 1.351 -5.668 0.796 1.00 98.38 122 GLY A N 1
ATOM 941 C CA . GLY A 1 122 ? 0.973 -6.422 -0.396 1.00 98.38 122 GLY A CA 1
ATOM 942 C C . GLY A 1 122 ? 0.786 -5.523 -1.619 1.00 98.38 122 GLY A C 1
ATOM 943 O O . GLY A 1 122 ? 1.356 -5.818 -2.670 1.00 98.38 122 GLY A O 1
ATOM 944 N N . TYR A 1 123 ? 0.071 -4.402 -1.473 1.00 97.81 123 TYR A N 1
ATOM 945 C CA . TYR A 1 123 ? -0.094 -3.411 -2.542 1.00 97.81 123 TYR A CA 1
ATOM 946 C C . TYR A 1 123 ? 1.238 -2.827 -3.007 1.00 97.81 123 TYR A C 1
ATOM 948 O O . TYR A 1 123 ? 1.507 -2.831 -4.205 1.00 97.81 123 TYR A O 1
ATOM 956 N N . LEU A 1 124 ? 2.098 -2.401 -2.078 1.00 97.38 124 LEU A N 1
ATOM 957 C CA . LEU A 1 124 ? 3.412 -1.841 -2.407 1.00 97.38 124 LEU A CA 1
ATOM 958 C C . LEU A 1 124 ? 4.288 -2.822 -3.201 1.00 97.38 124 LEU A C 1
ATOM 960 O O . LEU A 1 124 ? 4.887 -2.469 -4.216 1.00 97.38 124 LEU A O 1
ATOM 964 N N . LYS A 1 125 ? 4.333 -4.086 -2.766 1.00 97.75 125 LYS A N 1
ATOM 965 C CA . LYS A 1 125 ? 5.078 -5.139 -3.469 1.00 97.75 125 LYS A CA 1
ATOM 966 C C . LYS A 1 125 ? 4.488 -5.437 -4.841 1.00 97.75 125 LYS A C 1
ATOM 968 O O . LYS A 1 125 ? 5.239 -5.624 -5.793 1.00 97.75 125 LYS A O 1
ATOM 973 N N . ALA A 1 126 ? 3.162 -5.498 -4.943 1.00 97.31 126 ALA A N 1
ATOM 974 C CA . ALA A 1 126 ? 2.488 -5.722 -6.214 1.00 97.31 126 ALA A CA 1
ATOM 975 C C . ALA A 1 126 ? 2.755 -4.576 -7.197 1.00 97.31 126 ALA A C 1
ATOM 977 O O . ALA A 1 126 ? 2.952 -4.834 -8.380 1.00 97.31 126 ALA A O 1
ATOM 978 N N . ASP A 1 127 ? 2.801 -3.335 -6.714 1.00 95.56 127 ASP A N 1
ATOM 979 C CA . ASP A 1 127 ? 3.080 -2.163 -7.538 1.00 95.56 127 ASP A CA 1
ATOM 980 C C . ASP A 1 127 ? 4.508 -2.159 -8.084 1.00 95.56 127 ASP A C 1
ATOM 982 O O . ASP A 1 127 ? 4.699 -2.108 -9.299 1.00 95.56 127 ASP A O 1
ATOM 986 N N . GLN A 1 128 ? 5.503 -2.364 -7.214 1.00 97.00 128 GLN A N 1
ATOM 987 C CA . GLN A 1 128 ? 6.887 -2.534 -7.659 1.00 97.00 128 GLN A CA 1
ATOM 988 C C . GLN A 1 128 ? 7.016 -3.687 -8.663 1.00 97.00 128 GLN A C 1
ATOM 990 O O . GLN A 1 128 ? 7.702 -3.560 -9.675 1.00 97.00 128 GLN A O 1
ATOM 995 N N . GLN A 1 129 ? 6.359 -4.821 -8.406 1.00 97.69 129 GLN A N 1
ATOM 996 C CA . GLN A 1 129 ? 6.440 -5.981 -9.288 1.00 97.69 129 GLN A CA 1
ATOM 997 C C . GLN A 1 129 ? 5.844 -5.694 -10.673 1.00 97.69 129 GLN A C 1
ATOM 999 O O . GLN A 1 129 ? 6.472 -6.042 -11.672 1.00 97.69 129 GLN A O 1
ATOM 1004 N N . ARG A 1 130 ? 4.683 -5.027 -10.750 1.00 96.69 130 ARG A N 1
ATOM 1005 C CA . ARG A 1 130 ? 4.086 -4.609 -12.031 1.00 96.69 130 ARG A CA 1
ATOM 1006 C C . ARG A 1 130 ? 5.038 -3.729 -12.828 1.00 96.69 130 ARG A C 1
ATOM 1008 O O . ARG A 1 130 ? 5.195 -3.940 -14.029 1.00 96.69 130 ARG A O 1
ATOM 1015 N N . GLU A 1 131 ? 5.683 -2.778 -12.162 1.00 96.94 131 GLU A N 1
ATOM 1016 C CA . GLU A 1 131 ? 6.610 -1.866 -12.819 1.00 96.94 131 GLU A CA 1
ATOM 1017 C C . GLU A 1 131 ? 7.870 -2.594 -13.306 1.00 96.94 131 GLU A C 1
ATOM 1019 O O . GLU A 1 131 ? 8.281 -2.445 -14.457 1.00 96.94 131 GLU A O 1
ATOM 1024 N N . LEU A 1 132 ? 8.431 -3.483 -12.481 1.00 97.19 132 LEU A N 1
ATOM 1025 C CA . LEU A 1 132 ? 9.549 -4.335 -12.884 1.00 97.19 132 LEU A CA 1
ATOM 1026 C C . LEU A 1 132 ? 9.197 -5.228 -14.079 1.00 97.19 132 LEU A C 1
ATOM 1028 O O . LEU A 1 132 ? 10.045 -5.435 -14.947 1.00 97.19 132 LEU A O 1
ATOM 1032 N N . ASP A 1 133 ? 7.980 -5.762 -14.141 1.00 97.25 133 ASP A N 1
ATOM 1033 C CA . ASP A 1 133 ? 7.551 -6.616 -15.247 1.00 97.25 133 ASP A CA 1
ATOM 1034 C C . ASP A 1 133 ? 7.326 -5.810 -16.534 1.00 97.25 133 ASP A C 1
ATOM 1036 O O . ASP A 1 133 ? 7.841 -6.203 -17.581 1.00 97.25 133 ASP A O 1
ATOM 1040 N N . ARG A 1 134 ? 6.719 -4.616 -16.450 1.00 97.00 134 ARG A N 1
ATOM 1041 C CA . ARG A 1 134 ? 6.636 -3.659 -17.571 1.00 97.00 134 ARG A CA 1
ATOM 1042 C C . ARG A 1 134 ? 8.021 -3.348 -18.150 1.00 97.00 134 ARG A C 1
ATOM 1044 O O . ARG A 1 134 ? 8.208 -3.357 -19.368 1.00 97.00 134 ARG A O 1
ATOM 1051 N N . ILE A 1 135 ? 9.002 -3.083 -17.286 1.00 97.06 135 ILE A N 1
ATOM 1052 C CA . ILE A 1 135 ? 10.375 -2.754 -17.691 1.00 97.06 135 ILE A CA 1
ATOM 1053 C C . ILE A 1 135 ? 11.078 -3.968 -18.309 1.00 97.06 135 ILE A C 1
ATOM 1055 O O . ILE A 1 135 ? 11.782 -3.828 -19.311 1.00 97.06 135 ILE A O 1
ATOM 1059 N N . LYS A 1 136 ? 10.892 -5.171 -17.753 1.00 94.81 136 LYS A N 1
ATOM 1060 C CA . LYS A 1 136 ? 11.444 -6.406 -18.334 1.00 94.81 136 LYS A CA 1
ATOM 1061 C C . LYS A 1 136 ? 10.870 -6.680 -19.717 1.00 94.81 136 LYS A C 1
ATOM 1063 O O . LYS A 1 136 ? 11.639 -7.024 -20.612 1.00 94.81 136 LYS A O 1
ATOM 1068 N N . ASP A 1 137 ? 9.568 -6.487 -19.904 1.00 95.44 137 ASP A N 1
ATOM 1069 C CA . ASP A 1 137 ? 8.929 -6.624 -21.210 1.00 95.44 137 ASP A CA 1
ATOM 1070 C C . ASP A 1 137 ? 9.525 -5.621 -22.203 1.00 95.44 137 ASP A C 1
ATOM 1072 O O . ASP A 1 137 ? 9.929 -6.002 -23.304 1.00 95.44 137 ASP A O 1
ATOM 1076 N N . LEU A 1 138 ? 9.691 -4.358 -21.790 1.00 94.31 138 LEU A N 1
ATOM 1077 C CA . LEU A 1 138 ? 10.331 -3.321 -22.600 1.00 94.31 138 LEU A CA 1
ATOM 1078 C C . LEU A 1 138 ? 11.758 -3.713 -23.013 1.00 94.31 138 LEU A C 1
ATOM 1080 O O . LEU A 1 138 ? 12.086 -3.648 -24.201 1.00 94.31 138 LEU A O 1
ATOM 1084 N N . LEU A 1 139 ? 12.581 -4.162 -22.061 1.00 93.50 139 LEU A N 1
ATOM 1085 C CA . LEU A 1 139 ? 13.943 -4.642 -22.311 1.00 93.50 139 LEU A CA 1
ATOM 1086 C C . LEU A 1 139 ? 13.958 -5.857 -23.245 1.00 93.50 139 LEU A C 1
ATOM 1088 O O . LEU A 1 139 ? 14.810 -5.934 -24.126 1.00 93.50 139 LEU A O 1
ATOM 1092 N N . GLY A 1 140 ? 12.994 -6.770 -23.110 1.00 93.19 140 GLY A N 1
ATOM 1093 C CA . GLY A 1 140 ? 12.841 -7.938 -23.978 1.00 93.19 140 GLY A CA 1
ATOM 1094 C C . GLY A 1 140 ? 12.516 -7.595 -25.436 1.00 93.19 140 GLY A C 1
ATOM 1095 O O . GLY A 1 140 ? 12.800 -8.391 -26.330 1.00 93.19 140 GLY A O 1
ATOM 1096 N N . THR A 1 141 ? 11.963 -6.406 -25.706 1.00 94.12 141 THR A N 1
ATOM 1097 C CA . THR A 1 141 ? 11.713 -5.941 -27.084 1.00 94.12 141 THR A CA 1
ATOM 1098 C C . THR A 1 141 ? 12.949 -5.381 -27.795 1.00 94.12 141 THR A C 1
ATOM 1100 O O . THR A 1 141 ? 12.899 -5.194 -29.011 1.00 94.12 141 THR A O 1
ATOM 1103 N N . ILE A 1 142 ? 14.036 -5.097 -27.069 1.00 94.00 142 ILE A N 1
ATOM 1104 C CA . ILE A 1 142 ? 15.263 -4.489 -27.605 1.00 94.00 142 ILE A CA 1
ATOM 1105 C C . ILE A 1 142 ? 16.186 -5.595 -28.115 1.00 94.00 142 ILE A C 1
ATOM 1107 O O . ILE A 1 142 ? 16.567 -6.493 -27.363 1.00 94.00 142 ILE A O 1
ATOM 1111 N N . LYS A 1 143 ? 16.550 -5.543 -29.399 1.00 92.56 143 LYS A N 1
ATOM 1112 C CA . LYS A 1 143 ? 17.337 -6.604 -30.049 1.00 92.56 143 LYS A CA 1
ATOM 1113 C C . LYS A 1 143 ? 18.832 -6.312 -30.033 1.00 92.56 143 LYS A C 1
ATOM 1115 O O . LYS A 1 143 ? 19.622 -7.243 -29.890 1.00 92.56 143 LYS A O 1
ATOM 1120 N N . ASP A 1 144 ? 19.214 -5.046 -30.178 1.00 93.75 144 ASP A N 1
ATOM 1121 C CA . ASP A 1 144 ? 20.594 -4.581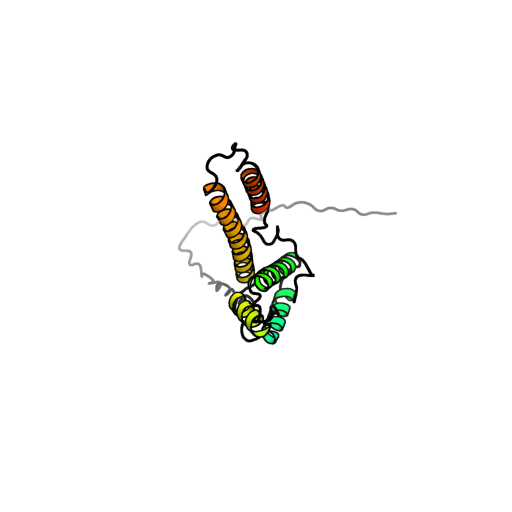 -30.088 1.00 93.75 144 ASP A CA 1
ATOM 1122 C C . ASP A 1 144 ? 20.671 -3.262 -29.294 1.00 93.75 144 ASP A C 1
ATOM 1124 O O . ASP A 1 144 ? 20.488 -2.180 -29.854 1.00 93.75 144 ASP A O 1
ATOM 1128 N N . PRO A 1 145 ? 21.036 -3.322 -28.000 1.00 90.81 145 PRO A N 1
ATOM 1129 C CA . PRO A 1 145 ? 21.187 -2.147 -27.138 1.00 90.81 145 PRO A CA 1
ATOM 1130 C C . PRO A 1 145 ? 22.178 -1.082 -27.635 1.00 90.81 145 PRO A C 1
ATOM 1132 O O . PRO A 1 145 ? 22.199 0.025 -27.100 1.00 90.81 145 PRO A O 1
ATOM 1135 N N . LYS A 1 146 ? 23.043 -1.407 -28.607 1.00 92.88 146 LYS A N 1
ATOM 1136 C CA . LYS A 1 146 ? 24.031 -0.479 -29.179 1.00 92.88 146 LYS A CA 1
ATOM 1137 C C . LYS A 1 146 ? 23.578 0.133 -30.502 1.00 92.88 146 LYS A C 1
ATOM 1139 O O . LYS A 1 146 ? 24.243 1.047 -30.995 1.00 92.88 146 LYS A O 1
ATOM 1144 N N . ALA A 1 147 ? 22.485 -0.354 -31.089 1.00 94.75 147 ALA A N 1
ATOM 1145 C CA . ALA A 1 147 ? 21.940 0.226 -32.302 1.00 94.75 147 ALA A CA 1
ATOM 1146 C C . ALA A 1 147 ? 21.450 1.651 -32.017 1.00 94.75 147 ALA A C 1
ATOM 1148 O O . ALA A 1 147 ? 20.726 1.892 -31.052 1.00 94.75 147 ALA A O 1
ATOM 1149 N N . ALA A 1 148 ? 21.800 2.600 -32.888 1.00 91.81 148 ALA A N 1
ATOM 1150 C CA . ALA A 1 148 ? 21.408 4.002 -32.724 1.00 91.81 148 ALA A CA 1
ATOM 1151 C C . ALA A 1 148 ? 19.880 4.195 -32.632 1.00 91.81 148 ALA A C 1
ATOM 1153 O O . ALA A 1 148 ? 19.423 5.140 -32.006 1.00 91.81 148 ALA A O 1
ATOM 1154 N N . SER A 1 149 ? 19.092 3.288 -33.220 1.00 91.62 149 SER A N 1
ATOM 1155 C CA . SER A 1 149 ? 17.626 3.294 -33.150 1.00 91.62 149 SER A CA 1
ATOM 1156 C C . SER A 1 149 ? 17.045 2.770 -31.831 1.00 91.62 149 SER A C 1
ATOM 1158 O O . SER A 1 149 ? 15.851 2.933 -31.605 1.00 91.62 149 SER A O 1
ATOM 1160 N N . GLU A 1 150 ? 17.839 2.098 -30.992 1.00 92.94 150 GLU A N 1
ATOM 1161 C CA . GLU A 1 150 ? 17.367 1.437 -29.763 1.00 92.94 150 GLU A CA 1
ATOM 1162 C C . GLU A 1 150 ? 18.086 1.917 -28.494 1.00 92.94 150 GLU A C 1
ATOM 1164 O O . GLU A 1 150 ? 17.585 1.693 -27.393 1.00 92.94 150 GLU A O 1
ATOM 1169 N N . VAL A 1 151 ? 19.228 2.601 -28.628 1.00 94.75 151 VAL A N 1
ATOM 1170 C CA . VAL A 1 151 ? 20.072 3.021 -27.499 1.00 94.75 151 VAL A CA 1
ATOM 1171 C C . VAL A 1 151 ? 19.337 3.913 -26.493 1.00 94.75 151 VAL A C 1
ATOM 1173 O O . VAL A 1 151 ? 19.476 3.706 -25.289 1.00 94.75 151 VAL A O 1
ATOM 1176 N N . ASP A 1 152 ? 18.506 4.851 -26.954 1.00 93.75 152 ASP A N 1
ATOM 1177 C CA . ASP A 1 152 ? 17.759 5.752 -26.065 1.00 93.75 152 ASP A CA 1
ATOM 1178 C C . ASP A 1 152 ? 16.708 4.985 -25.260 1.00 93.75 152 ASP A C 1
ATOM 1180 O O . ASP A 1 152 ? 16.672 5.081 -24.035 1.00 93.75 152 ASP A O 1
ATOM 1184 N N . LYS A 1 153 ? 15.936 4.128 -25.936 1.00 93.19 153 LYS A N 1
ATOM 1185 C CA . LYS A 1 153 ? 14.943 3.244 -25.312 1.00 93.19 153 LYS A CA 1
ATOM 1186 C C . LYS A 1 153 ? 15.586 2.291 -24.300 1.00 93.19 153 LYS A C 1
ATOM 1188 O O . LYS A 1 153 ? 15.018 2.024 -23.244 1.00 93.19 153 LYS A O 1
ATOM 1193 N N . TYR A 1 154 ? 16.774 1.769 -24.609 1.00 95.69 154 TYR A N 1
ATOM 1194 C CA . TYR A 1 154 ? 17.538 0.937 -23.683 1.00 95.69 154 TYR A CA 1
ATOM 1195 C C . TYR A 1 154 ? 17.972 1.724 -22.444 1.00 95.69 154 TYR A C 1
ATOM 1197 O O . TYR A 1 154 ? 17.796 1.246 -21.325 1.00 95.69 154 TYR A O 1
ATOM 1205 N N . ASN A 1 155 ? 18.512 2.930 -22.627 1.00 95.00 155 ASN A N 1
ATOM 1206 C CA . ASN A 1 155 ? 18.946 3.779 -21.520 1.00 95.00 155 ASN A CA 1
ATOM 1207 C C . ASN A 1 155 ? 17.775 4.201 -20.623 1.00 95.00 155 ASN A C 1
ATOM 1209 O O . ASN A 1 155 ? 17.920 4.175 -19.402 1.00 95.00 155 ASN A O 1
ATOM 1213 N N . GLU A 1 156 ? 16.626 4.533 -21.214 1.00 94.62 156 GLU A N 1
ATOM 1214 C CA . GLU A 1 156 ? 15.380 4.817 -20.498 1.00 94.62 156 GLU A CA 1
ATOM 1215 C C . GLU A 1 156 ? 14.951 3.609 -19.661 1.00 94.62 156 GLU A C 1
ATOM 1217 O O . GLU A 1 156 ? 14.839 3.721 -18.445 1.00 94.62 156 GLU A O 1
ATOM 1222 N N . ALA A 1 157 ? 14.865 2.418 -20.260 1.00 95.38 157 ALA A N 1
ATOM 1223 C CA . ALA A 1 157 ? 14.501 1.199 -19.540 1.00 95.38 157 ALA A CA 1
ATOM 1224 C C . ALA A 1 157 ? 15.475 0.862 -18.389 1.00 95.38 157 ALA A C 1
ATOM 1226 O O . ALA A 1 157 ? 15.066 0.365 -17.340 1.00 95.38 157 ALA A O 1
ATOM 1227 N N . GLN A 1 158 ? 16.774 1.138 -18.555 1.00 95.56 158 GLN A N 1
ATOM 1228 C CA . GLN A 1 158 ? 17.766 0.981 -17.483 1.00 95.56 158 GLN A CA 1
ATOM 1229 C C . GLN A 1 158 ? 17.596 2.018 -16.368 1.00 95.56 158 GLN A C 1
ATOM 1231 O O . GLN A 1 158 ? 17.888 1.720 -15.208 1.00 95.56 158 GLN A O 1
ATOM 1236 N N . ASN A 1 159 ? 17.169 3.235 -16.700 1.00 96.38 159 ASN A N 1
ATOM 1237 C CA . ASN A 1 159 ? 16.860 4.257 -15.712 1.00 96.38 159 ASN A CA 1
ATOM 1238 C C . ASN A 1 159 ? 15.586 3.901 -14.938 1.00 96.38 159 ASN A C 1
ATOM 1240 O O . ASN A 1 159 ? 15.621 3.870 -13.711 1.00 96.38 159 ASN A O 1
ATOM 1244 N N . ASP A 1 160 ? 14.523 3.513 -15.639 1.00 95.94 160 ASP A N 1
ATOM 1245 C CA . ASP A 1 160 ? 13.278 3.031 -15.038 1.00 95.94 160 ASP A CA 1
ATOM 1246 C C . ASP A 1 160 ? 13.545 1.855 -14.097 1.00 95.94 160 ASP A C 1
ATOM 1248 O O . ASP A 1 160 ? 13.063 1.840 -12.969 1.00 95.94 160 ASP A O 1
ATOM 1252 N N . LEU A 1 161 ? 14.401 0.903 -14.495 1.00 96.25 161 LEU A N 1
ATOM 1253 C CA . LEU A 1 161 ? 14.789 -0.216 -13.633 1.00 96.25 161 LEU A CA 1
ATOM 1254 C C . LEU A 1 161 ? 15.446 0.262 -12.331 1.00 96.25 161 LEU A C 1
ATOM 1256 O O . LEU A 1 161 ? 15.217 -0.317 -11.267 1.00 96.25 161 LEU A O 1
ATOM 1260 N N . LYS A 1 162 ? 16.284 1.301 -12.390 1.00 95.81 162 LYS A N 1
ATOM 1261 C CA . LYS A 1 162 ? 16.915 1.870 -11.192 1.00 95.81 162 LYS A CA 1
ATOM 1262 C C . LYS A 1 162 ? 15.896 2.550 -10.289 1.00 95.81 162 LYS A C 1
ATOM 1264 O O . LYS A 1 162 ? 16.033 2.426 -9.076 1.00 95.81 162 LYS A O 1
ATOM 1269 N N . GLU A 1 163 ? 14.908 3.241 -10.848 1.00 96.06 163 GLU A N 1
ATOM 1270 C CA . GLU A 1 163 ? 13.865 3.901 -10.059 1.00 96.06 163 GLU A CA 1
ATOM 1271 C C . GLU A 1 163 ? 12.862 2.896 -9.478 1.00 96.06 163 GLU A C 1
ATOM 1273 O O . GLU A 1 163 ? 12.568 2.955 -8.285 1.00 96.06 163 GLU A O 1
ATOM 1278 N N . ALA A 1 164 ? 12.444 1.888 -10.247 1.00 95.31 164 ALA A N 1
ATOM 1279 C CA . ALA A 1 164 ? 11.556 0.825 -9.777 1.00 95.31 164 ALA A CA 1
ATOM 1280 C C . ALA A 1 164 ? 12.143 0.069 -8.571 1.00 95.31 164 ALA A C 1
ATOM 1282 O O . ALA A 1 164 ? 11.449 -0.217 -7.594 1.00 95.31 164 ALA A O 1
ATOM 1283 N N . ASN A 1 165 ? 13.456 -0.186 -8.572 1.00 93.88 165 ASN A N 1
ATOM 1284 C CA . ASN A 1 165 ? 14.144 -0.824 -7.443 1.00 93.88 165 ASN A CA 1
ATOM 1285 C C . ASN A 1 165 ? 14.185 0.036 -6.165 1.00 93.88 165 ASN A C 1
ATOM 1287 O O . ASN A 1 165 ? 14.464 -0.496 -5.091 1.00 93.88 165 ASN A O 1
ATOM 1291 N N . LYS A 1 166 ? 13.921 1.345 -6.258 1.00 94.94 166 LYS A N 1
ATOM 1292 C CA . LYS A 1 166 ? 13.819 2.247 -5.101 1.00 94.94 166 LYS A CA 1
ATOM 1293 C C . LYS A 1 166 ? 12.386 2.414 -4.600 1.00 94.94 166 LYS A C 1
ATOM 1295 O O . LYS A 1 166 ? 12.201 3.042 -3.559 1.00 94.94 166 LYS A O 1
ATOM 1300 N N . MET A 1 167 ? 11.387 1.888 -5.315 1.00 94.56 167 MET A N 1
ATOM 1301 C CA . MET A 1 167 ? 9.994 1.963 -4.877 1.00 94.56 167 MET A CA 1
ATOM 1302 C C . MET A 1 167 ? 9.844 1.339 -3.479 1.00 94.56 167 MET A C 1
ATOM 1304 O O . MET A 1 167 ? 10.422 0.279 -3.211 1.00 94.56 167 MET A O 1
ATOM 1308 N N . PRO A 1 168 ? 9.094 1.980 -2.566 1.00 94.56 168 PRO A N 1
ATOM 1309 C CA . PRO A 1 168 ? 8.930 1.477 -1.211 1.00 94.56 168 PRO A CA 1
ATOM 1310 C C . PRO A 1 168 ? 8.136 0.168 -1.225 1.00 94.56 168 PRO A C 1
ATOM 1312 O O . PRO A 1 168 ? 7.070 0.099 -1.822 1.00 94.56 168 PRO A O 1
ATOM 1315 N N . ILE A 1 169 ? 8.630 -0.855 -0.521 1.00 95.56 169 ILE A N 1
ATOM 1316 C CA . ILE A 1 169 ? 7.952 -2.160 -0.357 1.00 95.56 169 ILE A CA 1
ATOM 1317 C C . ILE A 1 169 ? 7.577 -2.478 1.094 1.00 95.56 169 ILE A C 1
ATOM 1319 O O . ILE A 1 169 ? 7.149 -3.590 1.409 1.00 95.56 169 ILE A O 1
ATOM 1323 N N . THR A 1 170 ? 7.775 -1.519 1.995 1.00 96.19 170 THR A N 1
ATOM 1324 C CA . THR A 1 170 ? 7.412 -1.595 3.412 1.00 96.19 170 THR A CA 1
ATOM 1325 C C . THR A 1 170 ? 6.763 -0.284 3.843 1.00 96.19 170 THR A C 1
ATOM 1327 O O . THR A 1 170 ? 7.000 0.759 3.233 1.00 96.19 170 THR A O 1
ATOM 1330 N N . LEU A 1 171 ? 5.980 -0.320 4.924 1.00 95.31 171 LEU A N 1
ATOM 1331 C CA . LEU A 1 171 ? 5.369 0.887 5.495 1.00 95.31 171 LEU A CA 1
ATOM 1332 C C . LEU A 1 171 ? 6.414 1.868 6.041 1.00 95.31 171 LEU A C 1
ATOM 1334 O O . LEU A 1 171 ? 6.231 3.079 5.964 1.00 95.31 171 LEU A O 1
ATOM 1338 N N . ASP A 1 172 ? 7.531 1.362 6.562 1.00 92.50 172 ASP A N 1
ATOM 1339 C CA . ASP A 1 172 ? 8.591 2.206 7.118 1.00 92.50 172 ASP A CA 1
ATOM 1340 C C . ASP A 1 172 ? 9.319 2.994 6.013 1.00 92.50 172 ASP A C 1
ATOM 1342 O O . ASP A 1 172 ? 9.660 4.157 6.218 1.00 92.50 172 ASP A O 1
ATOM 1346 N N . ALA A 1 173 ? 9.490 2.400 4.824 1.00 92.88 173 ALA A N 1
ATOM 1347 C CA . ALA A 1 173 ? 10.077 3.063 3.657 1.00 92.88 173 ALA A CA 1
ATOM 1348 C C . ALA A 1 173 ? 9.080 3.949 2.890 1.00 92.88 173 ALA A C 1
ATOM 1350 O O . ALA A 1 173 ? 9.494 4.815 2.121 1.00 92.88 173 ALA A O 1
ATOM 1351 N N . TYR A 1 174 ? 7.775 3.729 3.071 1.00 93.12 174 TYR A N 1
ATOM 1352 C CA . TYR A 1 174 ? 6.737 4.536 2.440 1.00 93.12 174 TYR A CA 1
ATOM 1353 C C . TYR A 1 174 ? 6.678 5.934 3.062 1.00 93.12 174 TYR A C 1
ATOM 1355 O O . TYR A 1 174 ? 6.630 6.086 4.288 1.00 93.12 174 TYR A O 1
ATOM 1363 N N . VAL A 1 175 ? 6.659 6.959 2.215 1.00 89.25 175 VAL A N 1
ATOM 1364 C CA . VAL A 1 175 ? 6.509 8.353 2.636 1.00 89.25 175 VAL A CA 1
ATOM 1365 C C . VAL A 1 175 ? 5.026 8.697 2.600 1.00 89.25 175 VAL A C 1
ATOM 1367 O O . VAL A 1 175 ? 4.412 8.661 1.539 1.00 89.25 175 VAL A O 1
ATOM 1370 N N . TYR A 1 176 ? 4.467 9.002 3.769 1.00 80.56 176 TYR A N 1
ATOM 1371 C CA . TYR A 1 176 ? 3.091 9.477 3.893 1.00 80.56 176 TYR A CA 1
ATOM 1372 C C . TYR A 1 176 ? 2.928 10.816 3.165 1.00 80.56 176 TYR A C 1
ATOM 1374 O O . TYR A 1 176 ? 3.806 11.676 3.273 1.00 80.56 176 TYR A O 1
ATOM 1382 N N . ASN A 1 177 ? 1.824 10.994 2.442 1.00 78.44 177 ASN A N 1
ATOM 1383 C CA . ASN A 1 177 ? 1.533 12.231 1.721 1.00 78.44 177 ASN A CA 1
ATOM 1384 C C . ASN A 1 177 ? 0.124 12.734 2.047 1.00 78.44 177 ASN A C 1
ATOM 1386 O O . ASN A 1 177 ? -0.850 12.216 1.512 1.00 78.44 177 ASN A O 1
ATOM 1390 N N . GLU A 1 178 ? 0.008 13.765 2.880 1.00 62.62 178 GLU A N 1
ATOM 1391 C CA . GLU A 1 178 ? -1.283 14.351 3.278 1.00 62.62 178 GLU A CA 1
ATOM 1392 C C . GLU A 1 178 ? -2.140 14.826 2.092 1.00 62.62 178 GLU A C 1
ATOM 1394 O O . GLU A 1 178 ? -3.362 14.797 2.184 1.00 62.62 178 GLU A O 1
ATOM 1399 N N . GLU A 1 179 ? -1.532 15.192 0.958 1.00 56.72 179 GLU A N 1
ATOM 1400 C CA . GLU A 1 179 ? -2.256 15.654 -0.238 1.00 56.72 179 GLU A CA 1
ATOM 1401 C C . GLU A 1 179 ? -2.932 14.518 -1.024 1.00 56.72 179 GLU A C 1
ATOM 1403 O O . GLU A 1 179 ? -3.691 14.773 -1.955 1.00 56.72 179 GLU A O 1
ATOM 1408 N N . CYS A 1 180 ? -2.661 13.259 -0.671 1.00 53.75 180 CYS A N 1
ATOM 1409 C CA . CYS A 1 180 ? -3.274 12.086 -1.293 1.00 53.75 180 CYS A CA 1
ATOM 1410 C C . CYS A 1 180 ? -4.432 11.510 -0.463 1.00 53.75 180 CYS A C 1
ATOM 1412 O O . CYS A 1 180 ? -4.698 10.315 -0.561 1.00 53.75 180 CYS A O 1
ATOM 1414 N N . PHE A 1 181 ? -5.076 12.313 0.385 1.00 45.91 181 PHE A N 1
ATOM 1415 C CA . PHE A 1 181 ? -6.359 11.963 0.995 1.00 45.91 181 PHE A CA 1
ATOM 1416 C C . PHE A 1 181 ? -7.497 12.597 0.188 1.00 45.91 181 PHE A C 1
ATOM 1418 O O . PHE A 1 181 ? -7.424 13.774 -0.167 1.00 45.91 181 PHE A O 1
ATOM 1425 N N . LEU A 1 182 ? -8.520 11.795 -0.108 1.00 43.66 182 LEU A N 1
ATOM 1426 C CA . LEU A 1 182 ? -9.829 12.285 -0.537 1.00 43.66 182 LEU A CA 1
ATOM 1427 C C . LEU A 1 182 ? -10.611 12.802 0.667 1.00 43.66 182 LEU A C 1
ATOM 1429 O O . LEU A 1 182 ? -10.590 12.099 1.702 1.00 43.66 182 LEU A O 1
#

Organism: NCBI:txid703342

Secondary structure (DSSP, 8-state):
----------------------------------------------B---S-HHHHHHHHHHHHHHS-HHHHHHHHHHHHHHHHTT--B-TTS-B-HHHHHHHHHHHHTT-BHHHHHHHHHHHHHHHHHHHHHHHHHHHHT-S-TTSTTTHHHHHHHHHHHHHHTTS--STTTSPP-GGG--